Protein AF-A0A958MRR5-F1 (afdb_monomer)

Mean predicted aligned error: 17.8 Å

Sequence (157 aa):
MDNQKRVLEEEIRSILRQYQAEVGHRRKPWPNALKTRILELSRLGVRQRRLVEITGISYQTILNWRKDAGLFVEKKAQPEKFHRLPVRVEKPRAKKGGPLTVIPPTVRGMTVRGKTVGDTSVGNLIVMTTPEGFRLEFSSLDQAVEFMQKMRGINAL

Structure (mmCIF, N/CA/C/O backbone):
data_AF-A0A958MRR5-F1
#
_entry.id   AF-A0A958MRR5-F1
#
loop_
_atom_site.group_PDB
_atom_site.id
_atom_site.type_symbol
_atom_site.label_atom_id
_atom_site.label_alt_id
_atom_site.label_comp_id
_atom_site.label_asym_id
_atom_site.label_entity_id
_atom_site.label_seq_id
_atom_site.pdbx_PDB_ins_code
_atom_site.Cartn_x
_atom_site.Cartn_y
_atom_site.Cartn_z
_atom_site.occupancy
_atom_site.B_iso_or_equiv
_atom_site.auth_seq_id
_atom_site.auth_comp_id
_atom_site.auth_asym_id
_atom_site.auth_atom_id
_atom_site.pdbx_PDB_model_num
ATOM 1 N N . MET A 1 1 ? -13.889 6.146 -17.635 1.00 73.69 1 MET A N 1
ATOM 2 C CA . MET A 1 1 ? -13.054 5.734 -16.479 1.00 73.69 1 MET A CA 1
ATOM 3 C C . MET A 1 1 ? -12.194 4.504 -16.767 1.00 73.69 1 MET A C 1
ATOM 5 O O . MET A 1 1 ? -11.091 4.426 -16.240 1.00 73.69 1 MET A O 1
ATOM 9 N N . ASP A 1 2 ? -12.626 3.565 -17.615 1.00 93.00 2 ASP A N 1
ATOM 10 C CA . ASP A 1 2 ? -11.841 2.342 -17.869 1.00 93.00 2 ASP A CA 1
ATOM 11 C C . ASP A 1 2 ? -10.515 2.582 -18.598 1.00 93.00 2 ASP 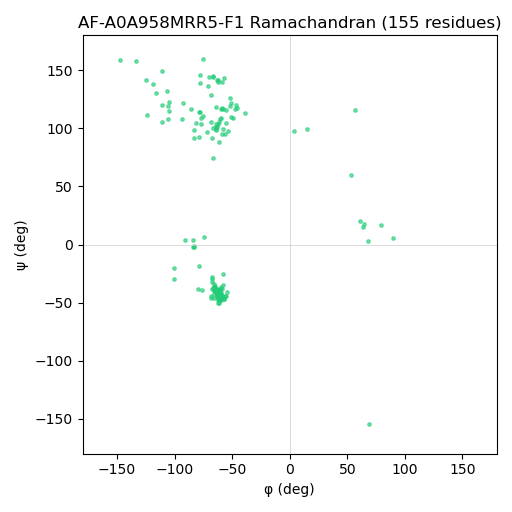A C 1
ATOM 13 O O . ASP A 1 2 ? -9.543 1.877 -18.336 1.00 93.00 2 ASP A O 1
ATOM 17 N N . ASN A 1 3 ? -10.435 3.623 -19.432 1.00 96.69 3 ASN A N 1
ATOM 18 C CA . ASN A 1 3 ? -9.187 3.977 -20.108 1.00 96.69 3 ASN A CA 1
ATOM 19 C C . ASN A 1 3 ? -8.086 4.390 -19.110 1.00 96.69 3 ASN A C 1
ATOM 21 O O . ASN A 1 3 ? -6.962 3.914 -19.191 1.00 96.69 3 ASN A O 1
ATOM 25 N N . GLN A 1 4 ? -8.431 5.185 -18.090 1.00 96.88 4 GLN A N 1
ATOM 26 C CA . GLN A 1 4 ? -7.483 5.591 -17.042 1.00 96.88 4 GLN A CA 1
ATOM 27 C C . GLN A 1 4 ? -6.957 4.394 -16.241 1.00 96.88 4 GLN A C 1
ATOM 29 O O . GLN A 1 4 ? -5.777 4.348 -15.908 1.00 96.88 4 GLN A O 1
ATOM 34 N N . LYS A 1 5 ? -7.812 3.399 -15.960 1.00 97.44 5 LYS A N 1
ATOM 35 C CA . LYS A 1 5 ? -7.383 2.161 -15.292 1.00 97.44 5 LYS A CA 1
ATOM 36 C C . LYS A 1 5 ? -6.365 1.403 -16.141 1.00 97.44 5 LYS A C 1
ATOM 38 O O . LYS A 1 5 ? -5.355 0.974 -15.602 1.00 97.44 5 LYS A O 1
ATOM 43 N N . ARG A 1 6 ? -6.606 1.273 -17.452 1.00 97.50 6 ARG A N 1
ATOM 44 C CA . ARG A 1 6 ? -5.678 0.596 -18.375 1.00 97.50 6 ARG A CA 1
ATOM 45 C C . ARG A 1 6 ? -4.319 1.291 -18.438 1.00 97.50 6 ARG A C 1
ATOM 47 O O . ARG A 1 6 ? -3.311 0.619 -18.266 1.00 97.50 6 ARG A O 1
ATOM 54 N N . VAL A 1 7 ? -4.306 2.618 -18.583 1.00 98.12 7 VAL A N 1
ATOM 55 C CA . VAL A 1 7 ? -3.064 3.412 -18.596 1.00 98.12 7 VAL A CA 1
ATOM 56 C C . VAL A 1 7 ? -2.260 3.190 -17.311 1.00 98.12 7 VAL A C 1
ATOM 58 O O . VAL A 1 7 ? -1.077 2.875 -17.364 1.00 98.12 7 VAL A O 1
ATOM 61 N N . LEU A 1 8 ? -2.909 3.248 -16.145 1.00 97.94 8 LEU A N 1
ATOM 62 C CA . LEU A 1 8 ? -2.242 2.995 -14.863 1.00 97.94 8 LEU A CA 1
ATOM 63 C C . LEU A 1 8 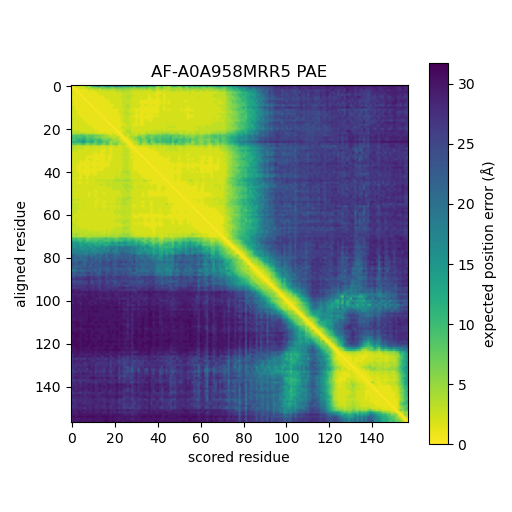? -1.736 1.551 -14.717 1.00 97.94 8 LEU A C 1
ATOM 65 O O . LEU A 1 8 ? -0.667 1.332 -14.149 1.00 97.94 8 LEU A O 1
ATOM 69 N N . GLU A 1 9 ? -2.481 0.557 -15.212 1.00 97.81 9 GLU A N 1
ATOM 70 C CA . GLU A 1 9 ? -2.024 -0.840 -15.235 1.00 97.81 9 GLU A CA 1
ATOM 71 C C . GLU A 1 9 ? -0.756 -1.000 -16.098 1.00 97.81 9 GLU A C 1
ATOM 73 O O . GLU A 1 9 ? 0.165 -1.723 -15.713 1.00 97.81 9 GLU A O 1
ATOM 78 N N . GLU A 1 10 ? -0.681 -0.313 -17.238 1.00 98.12 10 GLU A N 1
ATOM 79 C CA . GLU A 1 10 ? 0.492 -0.310 -18.119 1.00 98.12 10 GLU A CA 1
ATOM 80 C C . GLU A 1 10 ? 1.692 0.401 -17.486 1.00 98.12 10 GLU A C 1
ATOM 82 O O . GLU A 1 10 ? 2.795 -0.153 -17.484 1.00 98.12 10 GLU A O 1
ATOM 87 N N . GLU A 1 11 ? 1.482 1.566 -16.867 1.00 98.25 11 GLU A N 1
ATOM 88 C CA . GLU A 1 11 ? 2.525 2.283 -16.126 1.00 98.25 11 GLU A CA 1
ATOM 89 C C . GLU A 1 11 ? 3.110 1.425 -14.999 1.00 98.25 11 GLU A C 1
ATOM 91 O O . GLU A 1 11 ? 4.328 1.323 -14.854 1.00 98.25 11 GLU A O 1
ATOM 96 N N . ILE A 1 12 ? 2.256 0.746 -14.228 1.00 98.06 12 ILE A N 1
ATOM 97 C CA . ILE A 1 12 ? 2.687 -0.158 -13.157 1.00 98.06 12 ILE A CA 1
ATOM 98 C C . ILE A 1 12 ? 3.551 -1.295 -13.707 1.00 98.06 12 ILE A C 1
ATOM 100 O O . ILE A 1 12 ? 4.598 -1.597 -13.131 1.00 98.06 12 ILE A O 1
ATOM 104 N N . ARG A 1 13 ? 3.150 -1.912 -14.827 1.00 97.75 13 ARG A N 1
ATOM 105 C CA . ARG A 1 13 ? 3.955 -2.958 -15.478 1.00 97.75 13 ARG A CA 1
ATOM 106 C C . ARG A 1 13 ? 5.298 -2.412 -15.956 1.00 97.75 13 ARG A C 1
ATOM 108 O O . ARG A 1 13 ? 6.301 -3.105 -15.812 1.00 97.75 13 ARG A O 1
ATOM 115 N N . SER A 1 14 ? 5.324 -1.195 -16.496 1.00 98.19 14 SER A N 1
ATOM 116 C CA . SER A 1 14 ? 6.559 -0.530 -16.922 1.00 98.19 14 SER A CA 1
ATOM 117 C C . SER A 1 14 ? 7.516 -0.322 -15.741 1.00 98.19 14 SER A C 1
ATOM 119 O O . SER A 1 14 ? 8.655 -0.789 -15.782 1.00 98.19 14 SER A O 1
ATOM 121 N N . ILE A 1 15 ? 7.022 0.251 -14.636 1.00 97.75 15 ILE A N 1
ATOM 122 C CA . ILE A 1 15 ? 7.806 0.478 -13.411 1.00 97.75 15 ILE A CA 1
ATOM 123 C C . ILE A 1 15 ? 8.317 -0.845 -12.829 1.00 97.75 15 ILE A C 1
ATOM 125 O O . ILE A 1 15 ? 9.465 -0.921 -12.399 1.00 97.75 15 ILE A O 1
ATOM 129 N N . LEU A 1 16 ? 7.497 -1.902 -12.820 1.00 96.62 16 LEU A N 1
ATOM 130 C CA . LEU A 1 16 ? 7.907 -3.220 -12.325 1.00 96.62 16 LEU A CA 1
ATOM 131 C C . LEU A 1 16 ? 9.034 -3.828 -13.162 1.00 96.62 16 LEU A C 1
ATOM 133 O O . LEU A 1 16 ? 9.993 -4.343 -12.589 1.00 96.62 16 LEU A O 1
ATOM 137 N N . ARG A 1 17 ? 8.945 -3.741 -14.496 1.00 96.62 17 ARG A N 1
ATOM 138 C CA . ARG A 1 17 ? 10.007 -4.215 -15.398 1.00 96.62 17 ARG A CA 1
ATOM 139 C C . ARG A 1 17 ? 11.303 -3.445 -15.175 1.00 96.62 17 ARG A C 1
ATOM 141 O O . ARG A 1 17 ? 12.349 -4.068 -15.025 1.00 96.62 17 ARG A O 1
ATOM 148 N N . GLN A 1 18 ? 11.224 -2.115 -15.110 1.00 97.19 18 GLN A N 1
ATOM 149 C CA . GLN A 1 18 ? 12.384 -1.266 -14.842 1.00 97.19 18 GLN A CA 1
ATOM 150 C C . GLN A 1 18 ? 13.013 -1.607 -13.486 1.00 97.19 18 GLN A C 1
ATOM 152 O O . GLN A 1 18 ? 14.212 -1.850 -13.398 1.00 97.19 18 GLN A O 1
ATOM 157 N N . TYR A 1 19 ? 12.197 -1.716 -12.437 1.00 96.12 19 TYR A N 1
ATOM 158 C CA . TYR A 1 19 ? 12.670 -2.067 -11.103 1.00 96.12 19 TYR A CA 1
ATOM 159 C C . TYR A 1 19 ? 13.338 -3.446 -11.072 1.00 96.12 19 TYR A C 1
ATOM 161 O O . TYR A 1 19 ? 14.410 -3.590 -10.492 1.00 96.12 19 TYR A O 1
ATOM 169 N N . GLN A 1 20 ? 12.752 -4.460 -11.718 1.00 94.50 20 GLN A N 1
ATOM 170 C CA . GLN A 1 20 ? 13.375 -5.783 -11.824 1.00 94.50 20 GLN A CA 1
ATOM 171 C C . GLN A 1 20 ? 14.712 -5.738 -12.568 1.00 94.50 20 GLN A C 1
ATOM 173 O O . GLN A 1 20 ? 15.647 -6.415 -12.141 1.00 94.50 20 GLN A O 1
ATOM 178 N N . ALA A 1 21 ? 14.815 -4.937 -13.632 1.00 96.38 21 ALA A N 1
ATOM 179 C CA . ALA A 1 21 ? 16.053 -4.767 -14.386 1.00 96.38 21 ALA A CA 1
ATOM 180 C C . ALA A 1 21 ? 17.158 -4.092 -13.552 1.00 96.38 21 ALA A C 1
ATOM 182 O O . ALA A 1 21 ? 18.301 -4.539 -13.580 1.00 96.38 21 ALA A O 1
ATOM 183 N N . GLU A 1 22 ? 16.825 -3.057 -12.776 1.00 95.69 22 GLU A N 1
ATOM 184 C CA . GLU A 1 22 ? 17.797 -2.291 -11.981 1.00 95.69 22 GLU A CA 1
ATOM 185 C C . GLU A 1 22 ? 18.189 -2.981 -10.664 1.00 95.69 22 GLU A C 1
ATOM 187 O O . GLU A 1 22 ? 19.336 -2.915 -10.218 1.00 95.69 22 GLU A O 1
ATOM 192 N N . VAL A 1 23 ? 17.231 -3.622 -9.991 1.00 94.44 23 VAL A N 1
ATOM 193 C CA . VAL A 1 23 ? 17.406 -4.128 -8.621 1.00 94.44 23 VAL A CA 1
ATOM 194 C C . VAL A 1 23 ? 17.692 -5.628 -8.567 1.00 94.44 23 VAL A C 1
ATOM 196 O O . VAL A 1 23 ? 18.370 -6.088 -7.637 1.00 94.44 23 VAL A O 1
ATOM 199 N N . GLY A 1 24 ? 17.193 -6.394 -9.536 1.00 91.06 24 GLY A N 1
ATOM 200 C CA . GLY A 1 24 ? 17.240 -7.853 -9.530 1.00 91.06 24 GLY A CA 1
ATOM 201 C C . GLY A 1 24 ? 16.343 -8.490 -8.457 1.00 91.06 24 GLY A C 1
ATOM 202 O O . GLY A 1 24 ? 15.348 -7.921 -8.019 1.00 91.06 24 GLY A O 1
ATOM 203 N N . HIS A 1 25 ? 16.700 -9.703 -8.021 1.00 82.62 25 HIS A N 1
ATOM 204 C CA . HIS A 1 25 ? 15.851 -10.570 -7.180 1.00 82.62 25 HIS A CA 1
ATOM 205 C C . HIS A 1 25 ? 16.035 -10.399 -5.659 1.00 82.62 25 HIS A C 1
ATOM 207 O O . HIS A 1 25 ? 15.460 -11.151 -4.870 1.00 82.62 25 HIS A O 1
ATOM 213 N N . ARG A 1 26 ? 16.862 -9.451 -5.203 1.00 85.75 26 ARG A N 1
ATOM 214 C CA . ARG A 1 26 ? 17.105 -9.271 -3.762 1.00 85.75 26 ARG A CA 1
ATOM 215 C C . ARG A 1 26 ? 15.942 -8.526 -3.110 1.00 85.75 26 ARG A C 1
ATOM 217 O O . ARG A 1 26 ? 15.368 -7.619 -3.702 1.00 85.75 26 ARG A O 1
ATOM 224 N N . ARG A 1 27 ? 15.629 -8.872 -1.855 1.00 79.44 27 ARG A N 1
ATOM 225 C CA . ARG A 1 27 ? 14.633 -8.146 -1.054 1.00 79.44 27 ARG A CA 1
ATOM 226 C C . ARG A 1 27 ? 15.065 -6.690 -0.894 1.00 79.44 27 ARG A C 1
ATOM 228 O O . ARG A 1 27 ? 16.017 -6.404 -0.173 1.00 79.44 27 ARG A O 1
ATOM 235 N N . LYS A 1 28 ? 14.355 -5.787 -1.561 1.00 88.44 28 LYS A N 1
ATOM 236 C CA . LYS A 1 28 ? 14.546 -4.341 -1.475 1.00 88.44 28 LYS A CA 1
ATOM 237 C C . LYS A 1 28 ? 13.192 -3.646 -1.309 1.00 88.44 28 LYS A C 1
ATOM 239 O O . LYS A 1 28 ? 12.155 -4.240 -1.614 1.00 88.44 28 LYS A O 1
ATOM 244 N N . PRO A 1 29 ? 13.180 -2.414 -0.777 1.00 93.56 29 PRO A N 1
ATOM 245 C CA . PRO A 1 29 ? 11.958 -1.629 -0.686 1.00 93.56 29 PRO A CA 1
ATOM 246 C C . PRO A 1 29 ? 11.395 -1.336 -2.081 1.00 93.56 29 PRO A C 1
ATOM 248 O O . PRO A 1 29 ? 12.145 -1.062 -3.021 1.00 93.56 29 PRO A O 1
ATOM 251 N N . TRP A 1 30 ? 10.069 -1.383 -2.203 1.00 95.19 30 TRP A N 1
ATOM 252 C CA . TRP A 1 30 ? 9.361 -1.023 -3.432 1.00 95.19 30 TRP A CA 1
ATOM 253 C C . TRP A 1 30 ? 9.500 0.478 -3.731 1.00 95.19 30 TRP A C 1
ATOM 255 O O . TRP A 1 30 ? 9.496 1.280 -2.793 1.00 95.19 30 TRP A O 1
ATOM 265 N N . PRO A 1 31 ? 9.584 0.885 -5.011 1.00 96.56 31 PRO A N 1
ATOM 266 C CA . PRO A 1 31 ? 9.733 2.288 -5.368 1.00 96.56 31 PRO A CA 1
ATOM 267 C C . PRO A 1 31 ? 8.446 3.070 -5.070 1.00 96.56 31 PRO A C 1
ATOM 269 O O . PRO A 1 31 ? 7.334 2.574 -5.270 1.00 96.56 31 PRO A O 1
ATOM 272 N N . ASN A 1 32 ? 8.588 4.326 -4.639 1.00 97.62 32 ASN A N 1
ATOM 273 C CA . ASN A 1 32 ? 7.444 5.180 -4.295 1.00 97.62 32 ASN A CA 1
ATOM 274 C C . ASN A 1 32 ? 6.488 5.388 -5.477 1.00 97.62 32 ASN A C 1
ATOM 276 O O . ASN A 1 32 ? 5.276 5.381 -5.278 1.00 97.62 32 ASN A O 1
ATOM 280 N N . ALA A 1 33 ? 7.012 5.494 -6.704 1.00 97.69 33 ALA A N 1
ATOM 281 C CA . ALA A 1 33 ? 6.199 5.626 -7.914 1.00 97.69 33 ALA A CA 1
ATOM 282 C C . ALA A 1 33 ? 5.183 4.477 -8.054 1.00 97.69 33 ALA A C 1
ATOM 284 O O . ALA A 1 33 ? 3.999 4.714 -8.285 1.00 97.69 33 ALA A O 1
ATOM 285 N N . LEU A 1 34 ? 5.620 3.237 -7.810 1.00 97.75 34 LEU A N 1
ATOM 286 C CA . LEU A 1 34 ? 4.759 2.055 -7.847 1.00 97.75 34 LEU A CA 1
ATOM 287 C C . LEU A 1 34 ? 3.667 2.114 -6.772 1.00 97.75 34 LEU A C 1
ATOM 289 O O . LEU A 1 34 ? 2.496 1.874 -7.071 1.00 97.75 34 LEU A O 1
ATOM 293 N N . LYS A 1 35 ? 4.032 2.483 -5.533 1.00 97.75 35 LYS A N 1
ATOM 294 C CA . LYS A 1 35 ? 3.074 2.660 -4.427 1.00 97.75 35 LYS A CA 1
ATOM 295 C C . LYS A 1 35 ? 2.003 3.690 -4.801 1.00 97.75 35 LYS A C 1
ATOM 297 O O . LYS A 1 35 ? 0.817 3.407 -4.643 1.00 97.75 35 LYS A O 1
ATOM 302 N N . THR A 1 36 ? 2.398 4.842 -5.343 1.00 98.12 36 THR A N 1
ATOM 303 C CA . THR A 1 36 ? 1.474 5.912 -5.750 1.00 98.12 36 THR A CA 1
ATOM 304 C C . THR A 1 36 ? 0.486 5.440 -6.816 1.00 98.12 36 THR A C 1
ATOM 306 O O . THR A 1 36 ? -0.720 5.596 -6.625 1.00 98.12 36 THR A O 1
ATOM 309 N N . ARG A 1 37 ? 0.951 4.771 -7.882 1.00 98.19 37 ARG A N 1
ATOM 310 C CA . ARG A 1 37 ? 0.065 4.269 -8.952 1.00 98.19 37 ARG A CA 1
ATOM 311 C C . ARG A 1 37 ? -0.917 3.200 -8.480 1.00 98.19 37 ARG A C 1
ATOM 313 O O . ARG A 1 37 ? -2.085 3.203 -8.867 1.00 98.19 37 ARG A O 1
ATOM 320 N N . ILE A 1 38 ? -0.484 2.310 -7.589 1.00 98.06 38 ILE A N 1
ATOM 321 C CA . ILE A 1 38 ? -1.367 1.299 -6.989 1.00 98.06 38 ILE A CA 1
ATOM 322 C C . ILE A 1 38 ? -2.458 1.959 -6.133 1.00 98.06 38 ILE A C 1
ATOM 324 O O . ILE A 1 38 ? -3.618 1.539 -6.169 1.00 98.06 38 ILE A O 1
ATOM 328 N N . LEU A 1 39 ? -2.114 3.007 -5.378 1.00 97.94 39 LEU A N 1
ATOM 329 C CA . LEU A 1 39 ? -3.087 3.767 -4.592 1.00 97.94 39 LEU A CA 1
ATOM 330 C C . LEU A 1 39 ? -4.078 4.523 -5.490 1.00 97.94 39 LEU A C 1
ATOM 332 O O . LEU A 1 39 ? -5.268 4.548 -5.174 1.00 97.94 39 LEU A O 1
ATOM 336 N N . GLU A 1 40 ? -3.636 5.062 -6.628 1.00 97.69 40 GLU A N 1
ATOM 337 C CA . GLU A 1 40 ? -4.513 5.661 -7.645 1.00 97.69 40 GLU A CA 1
ATOM 338 C C . GLU A 1 40 ? -5.499 4.638 -8.228 1.00 97.69 40 GLU A C 1
ATOM 340 O O . GLU A 1 40 ? -6.706 4.886 -8.219 1.00 97.69 40 GLU A O 1
ATOM 345 N N . LEU A 1 41 ? -5.042 3.441 -8.621 1.00 97.00 41 LEU A N 1
ATOM 346 C CA . LEU A 1 41 ? -5.948 2.364 -9.051 1.00 97.00 41 LEU A CA 1
ATOM 347 C C . LEU A 1 41 ? -6.944 1.968 -7.954 1.00 97.00 41 LEU A C 1
ATOM 349 O O . LEU A 1 41 ? -8.118 1.710 -8.238 1.00 97.00 41 LEU A O 1
ATOM 353 N N . SER A 1 42 ? -6.505 1.941 -6.693 1.00 96.31 42 SER A N 1
ATOM 354 C CA . SER A 1 42 ? -7.405 1.669 -5.573 1.00 96.31 42 SER A CA 1
ATOM 355 C C . SER A 1 42 ? -8.463 2.762 -5.401 1.00 96.31 42 SER A C 1
ATOM 357 O O . SER A 1 42 ? -9.588 2.426 -5.030 1.00 96.31 42 SER A O 1
ATOM 359 N N . ARG A 1 43 ? -8.135 4.038 -5.647 1.00 96.00 43 ARG A N 1
ATOM 360 C CA . ARG A 1 43 ? -9.100 5.154 -5.626 1.00 96.00 43 ARG A CA 1
ATOM 361 C C . ARG A 1 43 ? -10.110 5.050 -6.770 1.00 96.00 43 ARG A C 1
ATOM 363 O O . ARG A 1 43 ? -11.277 5.361 -6.572 1.00 96.00 43 ARG A O 1
ATOM 370 N N . LEU A 1 44 ? -9.699 4.512 -7.920 1.00 96.19 44 LEU A N 1
ATOM 371 C CA . LEU A 1 44 ? -10.582 4.198 -9.055 1.00 96.19 44 LEU A CA 1
ATOM 372 C C . LEU A 1 44 ? -11.457 2.943 -8.839 1.00 96.19 44 LEU A C 1
ATOM 374 O O . LEU A 1 44 ? -12.135 2.482 -9.764 1.00 96.19 44 LEU A O 1
ATOM 378 N N . GLY A 1 45 ? -11.438 2.360 -7.638 1.00 95.44 45 GLY A N 1
ATOM 379 C CA . GLY A 1 45 ? -12.288 1.232 -7.260 1.00 95.44 45 GLY A CA 1
ATOM 380 C C . GLY A 1 45 ? -11.804 -0.131 -7.760 1.00 95.44 45 GLY A C 1
ATOM 381 O O . GLY A 1 45 ? -12.586 -1.083 -7.785 1.00 95.44 45 GLY A O 1
ATOM 382 N N . VAL A 1 46 ? -10.538 -0.267 -8.170 1.00 96.62 46 VAL A N 1
ATOM 383 C CA . VAL A 1 46 ? -9.984 -1.582 -8.525 1.00 96.62 46 VAL A CA 1
ATOM 384 C C . VAL A 1 46 ? -9.857 -2.449 -7.268 1.00 96.62 46 VAL A C 1
ATOM 386 O O . VAL A 1 46 ? -9.303 -2.033 -6.248 1.00 96.62 46 VAL A O 1
ATOM 389 N N . ARG A 1 47 ? -10.392 -3.676 -7.335 1.00 96.31 47 ARG A N 1
ATOM 390 C CA . ARG A 1 47 ? -10.336 -4.646 -6.230 1.00 96.31 47 ARG A CA 1
ATOM 391 C C . ARG A 1 47 ? -8.897 -5.094 -5.975 1.00 96.31 47 ARG A C 1
ATOM 393 O O . ARG A 1 47 ? -8.124 -5.317 -6.900 1.00 96.31 47 ARG A O 1
ATOM 400 N N . GLN A 1 48 ? -8.566 -5.325 -4.710 1.00 96.25 48 GLN A N 1
ATOM 401 C CA . GLN A 1 48 ? -7.202 -5.632 -4.271 1.00 96.25 48 GLN A CA 1
ATOM 402 C C . GLN A 1 48 ? -6.701 -6.973 -4.813 1.00 96.25 48 GLN A C 1
ATOM 404 O O . GLN A 1 48 ? -5.533 -7.076 -5.155 1.00 96.25 48 GLN A O 1
ATOM 409 N N . ARG A 1 49 ? -7.580 -7.976 -4.963 1.00 96.94 49 ARG A N 1
ATOM 410 C CA . ARG A 1 49 ? -7.219 -9.260 -5.595 1.00 96.94 49 ARG A CA 1
ATOM 411 C C . ARG A 1 49 ? -6.661 -9.066 -7.008 1.00 96.94 49 ARG A C 1
ATOM 413 O O . ARG A 1 49 ? -5.601 -9.588 -7.315 1.00 96.94 49 ARG A O 1
ATOM 420 N N . ARG A 1 50 ? -7.298 -8.205 -7.805 1.00 97.31 50 ARG A N 1
ATOM 421 C CA . ARG A 1 50 ? -6.824 -7.859 -9.149 1.00 97.31 50 ARG A CA 1
ATOM 422 C C . ARG A 1 50 ? -5.489 -7.107 -9.120 1.00 97.31 50 ARG A C 1
ATOM 424 O O . ARG A 1 50 ? -4.643 -7.337 -9.971 1.00 97.31 50 ARG A O 1
ATOM 431 N N . LEU A 1 51 ? -5.264 -6.241 -8.128 1.00 97.62 51 LEU A N 1
ATOM 432 C CA . LEU A 1 51 ? -3.959 -5.586 -7.954 1.00 97.62 51 LEU A CA 1
ATOM 433 C C . LEU A 1 51 ? -2.853 -6.603 -7.643 1.00 97.62 51 LEU A C 1
ATOM 435 O O . LEU A 1 51 ? -1.758 -6.479 -8.181 1.00 97.62 51 LEU A O 1
ATOM 439 N N . VAL A 1 52 ? -3.136 -7.625 -6.831 1.00 98.00 52 VAL A N 1
ATOM 440 C CA . VAL A 1 52 ? -2.191 -8.724 -6.566 1.00 98.00 52 VAL A CA 1
ATOM 441 C C . VAL A 1 52 ? -1.884 -9.493 -7.851 1.00 98.00 52 VAL A C 1
ATOM 443 O O . VAL A 1 52 ? -0.716 -9.715 -8.146 1.00 98.00 52 VAL A O 1
ATOM 446 N N . GLU A 1 53 ? -2.901 -9.835 -8.644 1.00 97.56 53 GLU A N 1
ATOM 447 C CA . GLU A 1 53 ? -2.728 -10.541 -9.925 1.00 97.56 53 GLU A CA 1
ATOM 448 C C . GLU A 1 53 ? -1.866 -9.748 -10.917 1.00 97.56 53 GLU A C 1
ATOM 450 O O . GLU A 1 53 ? -1.005 -10.313 -11.583 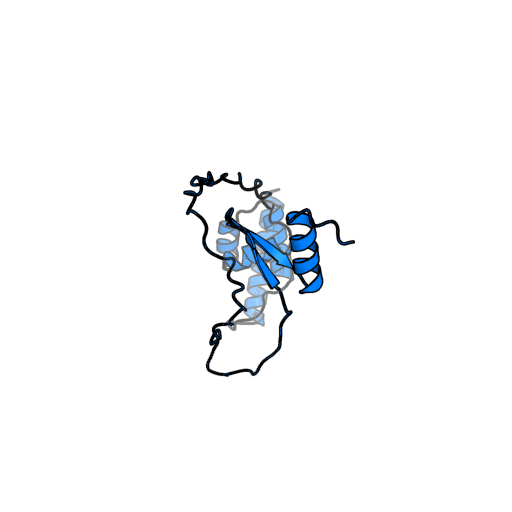1.00 97.56 53 GLU A O 1
ATOM 455 N N . ILE A 1 54 ? -2.065 -8.429 -11.000 1.00 95.88 54 ILE A N 1
ATOM 456 C CA . ILE A 1 54 ? -1.342 -7.568 -11.947 1.00 95.88 54 ILE A CA 1
ATOM 457 C C . ILE A 1 54 ? 0.096 -7.302 -11.495 1.00 95.88 54 ILE A C 1
ATOM 459 O O . ILE A 1 54 ? 0.994 -7.224 -12.330 1.00 95.88 54 ILE A O 1
ATOM 463 N N . THR A 1 55 ? 0.313 -7.106 -10.192 1.00 96.69 55 THR A N 1
ATOM 464 C CA . THR A 1 55 ? 1.600 -6.621 -9.666 1.00 96.69 55 THR A CA 1
ATOM 465 C C . THR A 1 55 ? 2.487 -7.712 -9.085 1.00 96.69 55 THR A C 1
ATOM 467 O O . THR A 1 55 ? 3.682 -7.490 -8.918 1.00 96.69 55 THR A O 1
ATOM 470 N N . GLY A 1 56 ? 1.918 -8.861 -8.714 1.00 95.56 56 GLY A N 1
ATOM 471 C CA . GLY A 1 56 ? 2.606 -9.900 -7.944 1.00 95.56 56 GLY A CA 1
ATOM 472 C C . GLY A 1 56 ? 2.936 -9.495 -6.501 1.00 95.56 56 GLY A C 1
ATOM 473 O O . GLY A 1 56 ? 3.562 -10.261 -5.769 1.00 95.56 56 GLY A O 1
ATOM 474 N N . ILE A 1 57 ? 2.531 -8.300 -6.060 1.00 95.69 57 ILE A N 1
ATOM 475 C CA . ILE A 1 57 ? 2.776 -7.815 -4.701 1.00 95.69 57 ILE A CA 1
ATOM 476 C C . ILE A 1 57 ? 1.781 -8.479 -3.755 1.00 95.69 57 ILE A C 1
ATOM 478 O O . ILE A 1 57 ? 0.596 -8.604 -4.063 1.00 95.69 57 ILE A O 1
ATOM 482 N N . SER A 1 58 ? 2.253 -8.879 -2.571 1.00 96.75 58 SER A N 1
ATOM 483 C CA . SER A 1 58 ? 1.398 -9.540 -1.589 1.00 96.75 58 SER A CA 1
ATOM 484 C C . SER A 1 58 ? 0.186 -8.679 -1.212 1.00 96.75 58 SER A C 1
ATOM 486 O O . SER A 1 58 ? 0.275 -7.456 -1.056 1.00 96.75 58 SER A O 1
ATOM 488 N N . TYR A 1 59 ? -0.948 -9.344 -0.995 1.00 97.50 59 TYR A N 1
ATOM 489 C CA . TYR A 1 59 ? -2.190 -8.695 -0.580 1.00 97.50 59 TYR A CA 1
ATOM 490 C C . TYR A 1 59 ? -2.007 -7.842 0.687 1.00 97.50 59 TYR A C 1
ATOM 492 O O . TYR A 1 59 ? -2.498 -6.715 0.760 1.00 97.50 59 TYR A O 1
ATOM 500 N N . GLN A 1 60 ? -1.242 -8.351 1.659 1.00 97.12 60 GLN A N 1
ATOM 501 C CA . GLN A 1 60 ? -0.981 -7.666 2.924 1.00 97.12 60 GLN A CA 1
ATOM 502 C C . GLN A 1 60 ? -0.202 -6.361 2.724 1.00 97.12 60 GLN A C 1
ATOM 504 O O . GLN A 1 60 ? -0.514 -5.352 3.353 1.00 97.12 60 GLN A O 1
ATOM 509 N N . THR A 1 61 ? 0.779 -6.352 1.818 1.00 96.88 61 THR A N 1
ATOM 510 C CA . THR A 1 61 ? 1.545 -5.143 1.485 1.00 96.88 61 THR A CA 1
ATOM 511 C C . THR A 1 61 ? 0.636 -4.060 0.906 1.00 96.88 61 THR A C 1
ATOM 513 O O . THR A 1 61 ? 0.693 -2.914 1.349 1.00 96.88 61 THR A O 1
ATOM 516 N N . ILE A 1 62 ? -0.251 -4.426 -0.027 1.00 97.56 62 ILE A N 1
ATOM 517 C CA . ILE A 1 62 ? -1.215 -3.488 -0.619 1.00 97.56 62 ILE A CA 1
ATOM 518 C C . ILE A 1 62 ? -2.184 -2.955 0.447 1.00 97.56 62 ILE A C 1
ATOM 520 O O . ILE A 1 62 ? -2.486 -1.760 0.460 1.00 97.56 62 ILE A O 1
ATOM 524 N N . LEU A 1 63 ? -2.659 -3.805 1.366 1.00 95.88 63 LEU A N 1
ATOM 525 C CA . LEU A 1 63 ? -3.508 -3.362 2.476 1.00 95.88 63 LEU A CA 1
ATOM 526 C C . LEU A 1 63 ? -2.802 -2.354 3.384 1.00 95.88 63 LEU A C 1
ATOM 528 O O . LEU A 1 63 ? -3.396 -1.325 3.704 1.00 95.88 63 LEU A O 1
ATOM 532 N N . ASN A 1 64 ? -1.550 -2.621 3.758 1.00 96.12 64 ASN A N 1
ATOM 533 C CA . ASN A 1 64 ? -0.767 -1.713 4.592 1.00 96.12 64 ASN A CA 1
ATOM 534 C C . ASN A 1 64 ? -0.612 -0.348 3.910 1.00 96.12 64 ASN A C 1
ATOM 536 O O . ASN A 1 64 ? -0.915 0.672 4.515 1.00 96.12 64 ASN A O 1
ATOM 540 N N . TRP A 1 65 ? -0.279 -0.316 2.617 1.00 97.00 65 TRP A N 1
ATOM 541 C CA . TRP A 1 65 ? -0.183 0.945 1.876 1.00 97.00 65 TRP A CA 1
ATOM 542 C C . TRP A 1 65 ? -1.494 1.726 1.825 1.00 97.00 65 TRP A C 1
ATOM 544 O O . TRP A 1 65 ? -1.475 2.952 1.915 1.00 97.00 65 TRP A O 1
ATOM 554 N N . ARG A 1 66 ? -2.637 1.043 1.692 1.00 95.94 66 ARG A N 1
ATOM 555 C CA . ARG A 1 66 ? -3.953 1.698 1.732 1.00 95.94 66 ARG A CA 1
ATOM 556 C C . ARG A 1 66 ? -4.275 2.253 3.114 1.00 95.94 66 ARG A C 1
ATOM 558 O O . ARG A 1 66 ? -4.878 3.321 3.191 1.00 95.94 66 ARG A O 1
ATOM 565 N N . LYS A 1 67 ? -3.892 1.534 4.172 1.00 94.69 67 LYS A N 1
ATOM 566 C CA . LYS A 1 67 ? -4.030 1.991 5.557 1.00 94.69 67 LYS A CA 1
ATOM 567 C C . LYS A 1 67 ? -3.203 3.257 5.782 1.00 94.69 67 LYS A C 1
ATOM 569 O O . LYS A 1 67 ? -3.768 4.254 6.213 1.00 94.69 67 LYS A O 1
ATOM 574 N N . ASP A 1 68 ? -1.927 3.244 5.394 1.00 95.12 68 ASP A N 1
ATOM 575 C CA . ASP A 1 68 ? -1.033 4.407 5.500 1.00 95.12 68 ASP A CA 1
ATOM 576 C C . ASP A 1 68 ? -1.577 5.624 4.733 1.00 95.12 68 ASP A C 1
ATOM 578 O O . ASP A 1 68 ? -1.404 6.762 5.151 1.00 95.12 68 ASP A O 1
ATOM 582 N N . ALA A 1 69 ? -2.242 5.385 3.599 1.00 95.25 69 ALA A N 1
ATOM 583 C CA . ALA A 1 69 ? -2.812 6.427 2.750 1.00 95.25 69 ALA A CA 1
ATOM 584 C C . ALA A 1 69 ? -4.212 6.906 3.183 1.00 95.25 69 ALA A C 1
ATOM 586 O O . ALA A 1 69 ? -4.834 7.671 2.445 1.00 95.25 69 ALA A O 1
ATOM 587 N N . GLY A 1 70 ? -4.756 6.411 4.303 1.00 93.50 70 GLY A N 1
ATOM 588 C CA . GLY A 1 70 ? -6.105 6.762 4.764 1.00 93.50 70 GLY A CA 1
ATOM 589 C C . GLY A 1 70 ? -7.231 6.305 3.826 1.00 93.50 70 GLY A C 1
ATOM 590 O O . GLY A 1 70 ? -8.351 6.794 3.912 1.00 93.50 70 GLY A O 1
ATOM 591 N N . LEU A 1 71 ? -6.961 5.365 2.911 1.00 90.50 71 LEU A N 1
ATOM 592 C CA . LEU A 1 71 ? -7.965 4.801 1.994 1.00 90.50 71 LEU A CA 1
ATOM 593 C C . LEU A 1 71 ? -8.790 3.680 2.633 1.00 90.50 71 LEU A C 1
ATOM 595 O O . LEU A 1 71 ? -9.667 3.094 1.986 1.00 90.50 71 LEU A O 1
ATOM 599 N N . PHE A 1 72 ? -8.487 3.340 3.883 1.00 84.19 72 PHE A N 1
ATOM 600 C CA . PHE A 1 72 ? -9.399 2.570 4.700 1.00 84.19 72 PHE A CA 1
ATOM 601 C C . PHE A 1 72 ? -10.515 3.499 5.149 1.00 84.19 72 PHE A C 1
ATOM 603 O O . PHE A 1 72 ? -10.312 4.376 5.981 1.00 84.19 72 PHE A O 1
ATOM 610 N N . VAL A 1 73 ? -11.712 3.270 4.608 1.00 75.94 73 VAL A N 1
ATOM 611 C CA . VAL A 1 73 ? -12.917 3.695 5.306 1.00 75.94 73 VAL A CA 1
ATOM 612 C C . VAL A 1 73 ? -12.900 2.886 6.588 1.00 75.94 73 VAL A C 1
ATOM 614 O O . VAL A 1 73 ? -13.171 1.681 6.565 1.00 75.94 73 VAL A O 1
ATOM 617 N N . GLU A 1 74 ? -12.491 3.517 7.686 1.00 71.44 74 GLU A N 1
ATOM 618 C CA . GLU A 1 74 ? -12.800 2.990 8.998 1.00 71.44 74 GLU A CA 1
ATOM 619 C C . GLU A 1 74 ? -14.302 2.750 8.961 1.00 71.44 74 GLU A C 1
ATOM 621 O O . GLU A 1 74 ? -15.105 3.682 8.857 1.00 71.44 74 GLU A O 1
ATOM 626 N N . LYS A 1 75 ? -14.702 1.474 8.948 1.00 67.88 75 LYS A N 1
ATOM 627 C CA . LYS A 1 75 ? -16.047 1.145 9.381 1.00 67.88 75 LYS A CA 1
ATOM 628 C C . LYS A 1 75 ? -16.050 1.689 10.790 1.00 67.88 75 LYS A C 1
ATOM 630 O O . LYS A 1 75 ? -15.425 1.055 11.638 1.00 67.88 75 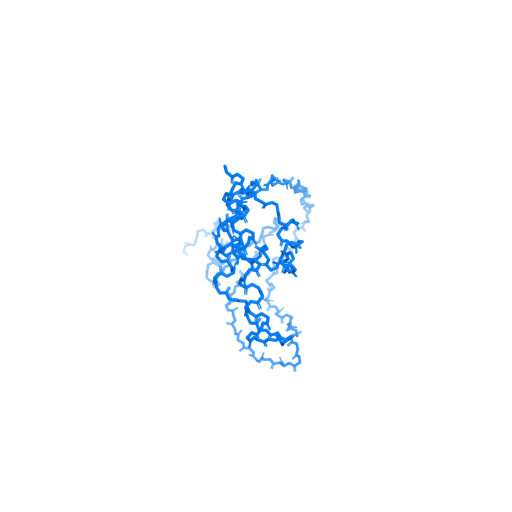LYS A O 1
ATOM 635 N N . LYS A 1 76 ? -16.616 2.896 10.981 1.00 63.50 76 LYS A N 1
ATOM 636 C CA . LYS A 1 76 ? -16.814 3.507 12.295 1.00 63.50 76 LYS A CA 1
ATOM 637 C C . LYS A 1 76 ? -17.207 2.344 13.162 1.00 63.50 76 LYS A C 1
ATOM 639 O O . LYS A 1 76 ? -18.204 1.698 12.817 1.00 63.50 76 LYS A O 1
ATOM 644 N N . ALA A 1 77 ? -16.343 1.991 14.117 1.00 62.69 77 ALA A N 1
ATOM 645 C CA . ALA A 1 77 ? -16.614 0.890 15.012 1.00 62.69 77 ALA A CA 1
ATOM 646 C C . ALA A 1 77 ? -18.019 1.192 15.497 1.00 62.69 77 ALA A C 1
ATOM 648 O O . ALA A 1 77 ? -18.242 2.241 16.107 1.00 62.69 77 ALA A O 1
ATOM 649 N N . GLN A 1 78 ? -18.991 0.395 15.040 1.00 63.16 78 GLN A N 1
ATOM 650 C CA . GLN A 1 78 ? -20.331 0.509 15.577 1.00 63.16 78 GLN A CA 1
ATOM 651 C C . GLN A 1 78 ? -20.068 0.413 17.066 1.00 63.16 78 GLN A C 1
ATOM 653 O O . GLN A 1 78 ? -19.394 -0.559 17.429 1.00 63.16 78 GLN A O 1
ATOM 658 N N . PRO A 1 79 ? -20.415 1.452 17.857 1.00 66.50 79 PRO A N 1
ATOM 659 C CA . PRO A 1 79 ? -20.091 1.463 19.272 1.00 66.50 79 PRO A CA 1
ATOM 660 C C . PRO A 1 79 ? -20.516 0.097 19.745 1.00 66.50 79 PRO A C 1
ATOM 662 O O . PRO A 1 79 ? -21.674 -0.265 19.491 1.00 66.50 79 PRO A O 1
ATOM 665 N N . GLU A 1 80 ? -19.5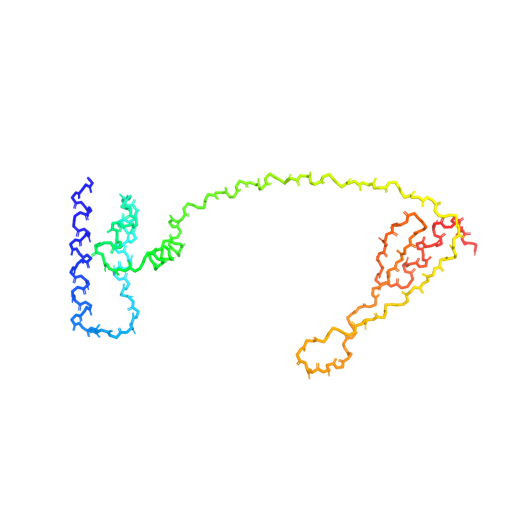45 -0.707 20.206 1.00 64.56 80 GLU A N 1
ATOM 666 C CA . GLU A 1 80 ? -19.824 -2.090 20.552 1.00 64.56 80 GLU A CA 1
ATOM 667 C C . GLU A 1 80 ? -21.083 -2.006 21.382 1.00 64.56 80 GLU A C 1
ATOM 669 O O . GLU A 1 80 ? -21.142 -1.207 22.324 1.00 64.56 80 GLU A O 1
ATOM 674 N N . LYS A 1 81 ? -22.152 -2.665 20.921 1.00 62.47 81 LYS A N 1
ATOM 675 C CA . LYS A 1 81 ? -23.374 -2.744 21.702 1.00 62.47 81 LYS A CA 1
ATOM 676 C C . LYS A 1 81 ? -22.894 -3.409 22.971 1.00 62.47 81 LYS A C 1
ATOM 678 O O . LYS A 1 81 ? -22.708 -4.620 22.958 1.00 62.47 81 LYS A O 1
ATOM 683 N N . PHE A 1 82 ? -22.570 -2.606 23.986 1.00 66.12 82 PHE A N 1
ATOM 684 C CA . PHE A 1 82 ? -22.028 -3.071 25.240 1.00 66.12 82 PHE A CA 1
ATOM 685 C C . PHE A 1 82 ? -23.062 -4.072 25.701 1.00 66.12 82 PHE A C 1
ATOM 687 O O . PHE A 1 82 ? -24.180 -3.697 26.071 1.00 66.12 82 PHE A O 1
ATOM 694 N N . HIS A 1 83 ? -22.738 -5.354 25.564 1.00 63.56 83 HIS A N 1
ATOM 695 C CA . HIS A 1 83 ? -23.553 -6.398 26.123 1.00 63.56 83 HIS A CA 1
ATOM 696 C C . HIS A 1 83 ? -23.445 -6.134 27.613 1.00 63.56 83 HIS A C 1
ATOM 698 O O . HIS A 1 83 ? -22.413 -6.407 28.221 1.00 63.56 83 HIS A O 1
ATOM 704 N N . ARG A 1 84 ? -24.468 -5.476 28.173 1.00 60.00 84 ARG A N 1
ATOM 705 C CA . ARG A 1 84 ? -24.637 -5.347 29.613 1.00 60.00 84 ARG A CA 1
ATOM 706 C C . ARG A 1 84 ? -24.658 -6.776 30.122 1.00 60.00 84 ARG A C 1
ATOM 708 O O . ARG A 1 84 ? -25.690 -7.437 30.049 1.00 60.00 84 ARG A O 1
ATOM 715 N N . LEU A 1 85 ? -23.504 -7.269 30.559 1.00 68.25 85 LEU A N 1
ATOM 716 C CA . LEU A 1 85 ? -23.432 -8.490 31.330 1.00 68.25 85 LEU A CA 1
ATOM 717 C C . LEU A 1 85 ? -24.284 -8.197 32.562 1.00 68.25 85 LEU A C 1
ATOM 719 O O . LEU A 1 85 ? -23.974 -7.239 33.278 1.00 68.25 85 LEU A O 1
ATOM 723 N N . PRO A 1 86 ? -25.401 -8.910 32.775 1.00 65.06 86 PRO A N 1
ATOM 724 C CA . PRO A 1 86 ? -26.166 -8.723 33.987 1.00 65.06 86 PRO A CA 1
ATOM 725 C C . PRO A 1 86 ? -25.244 -9.124 35.133 1.00 65.06 86 PRO A C 1
ATOM 727 O O . PRO A 1 86 ? -24.980 -10.306 35.351 1.00 65.06 86 PRO A O 1
ATOM 730 N N . VAL A 1 87 ? -24.709 -8.130 35.840 1.00 68.62 87 VAL A N 1
ATOM 731 C CA . VAL A 1 87 ? -24.031 -8.361 37.107 1.00 68.62 87 VAL A CA 1
ATOM 732 C C . VAL A 1 87 ? -25.118 -8.890 38.027 1.00 68.62 87 VAL A C 1
ATOM 734 O O . VAL A 1 87 ? -25.977 -8.141 38.494 1.00 68.62 87 VAL A O 1
ATOM 737 N N . ARG A 1 88 ? -25.143 -10.210 38.227 1.00 63.28 88 ARG A N 1
ATOM 738 C CA . ARG A 1 88 ? -25.904 -10.805 39.318 1.00 63.28 88 ARG A CA 1
ATOM 739 C C . ARG A 1 88 ? -25.259 -10.288 40.592 1.00 63.28 88 ARG A C 1
ATOM 741 O O . ARG A 1 88 ? -24.227 -10.791 41.021 1.00 63.28 88 ARG A O 1
ATOM 748 N N . VAL A 1 89 ? -25.859 -9.251 41.162 1.00 61.00 89 VAL A N 1
ATOM 749 C CA . VAL A 1 89 ? -25.591 -8.856 42.537 1.00 61.00 89 VAL A CA 1
ATOM 750 C C . VAL A 1 89 ? -26.156 -9.984 43.388 1.00 61.00 89 VAL A C 1
ATOM 752 O O . VAL A 1 89 ? -27.354 -10.033 43.675 1.00 61.00 89 VAL A O 1
ATOM 755 N N . GLU A 1 90 ? -25.317 -10.967 43.700 1.00 58.59 90 GLU A N 1
ATOM 756 C CA . GLU A 1 90 ? -25.646 -11.930 44.736 1.00 58.59 90 GLU A CA 1
ATOM 757 C C . GLU A 1 90 ? -25.855 -11.127 46.016 1.00 58.59 90 GLU A C 1
ATOM 759 O O . GLU A 1 90 ? -24.957 -10.415 46.467 1.00 58.59 90 GLU A O 1
ATOM 764 N N . LYS A 1 91 ? -27.079 -11.170 46.557 1.00 58.94 91 LYS A N 1
ATOM 765 C CA . LYS A 1 91 ? -27.401 -10.506 47.821 1.00 58.94 91 LYS A CA 1
ATOM 766 C C . LYS A 1 91 ? -26.354 -10.951 48.845 1.00 58.94 91 LYS A C 1
ATOM 768 O O . LYS A 1 91 ? -26.247 -12.163 49.067 1.00 58.94 91 LYS A O 1
ATOM 773 N N . PRO A 1 92 ? -25.589 -10.030 49.458 1.00 51.94 92 PRO A N 1
ATOM 774 C CA . PRO A 1 92 ? -24.608 -10.417 50.452 1.00 51.94 92 PRO A CA 1
ATOM 775 C C . PRO A 1 92 ? -25.346 -11.166 51.561 1.00 51.94 92 PRO A C 1
ATOM 777 O O . PRO A 1 92 ? -26.244 -10.631 52.212 1.00 51.94 92 PRO A O 1
ATOM 780 N N . ARG A 1 93 ? -25.012 -12.449 51.746 1.00 56.00 93 ARG A N 1
ATOM 781 C CA . ARG A 1 93 ? -25.422 -13.190 52.940 1.00 56.00 93 ARG A CA 1
ATOM 782 C C . ARG A 1 93 ? -24.803 -12.452 54.117 1.00 56.00 93 ARG A C 1
ATOM 784 O O . ARG A 1 93 ? -23.588 -12.507 54.286 1.00 56.00 93 ARG A O 1
ATOM 791 N N . ALA A 1 94 ? -25.635 -11.765 54.895 1.00 52.12 94 ALA A N 1
ATOM 792 C CA . ALA A 1 94 ? -25.239 -11.096 56.124 1.00 52.12 94 ALA A CA 1
ATOM 793 C C . ALA A 1 94 ? -24.524 -12.102 57.040 1.00 52.12 94 ALA A C 1
ATOM 795 O O . ALA A 1 94 ? -25.156 -12.911 57.723 1.00 52.12 94 ALA A O 1
ATOM 796 N N . LYS A 1 95 ? -23.188 -12.095 57.023 1.00 53.81 95 LYS A N 1
ATOM 797 C CA . LYS A 1 95 ? -22.393 -12.795 58.025 1.00 53.81 95 LYS A CA 1
ATOM 798 C C . LYS A 1 95 ? -22.388 -11.903 59.259 1.00 53.81 95 LYS A C 1
ATOM 800 O O . LYS A 1 95 ? -21.891 -10.782 59.219 1.00 53.81 95 LYS A O 1
ATOM 805 N N . LYS A 1 96 ? -23.008 -12.395 60.332 1.00 50.75 96 LYS A N 1
ATOM 806 C CA . LYS A 1 96 ? -23.029 -11.743 61.644 1.00 50.75 96 LYS A CA 1
ATOM 807 C C . LYS A 1 96 ? -21.595 -11.408 62.083 1.00 50.75 96 LYS A C 1
ATOM 809 O O . LYS A 1 96 ? -20.748 -12.294 62.096 1.00 50.75 96 LYS A O 1
ATOM 814 N N . GLY A 1 97 ? -21.394 -10.130 62.410 1.00 51.12 97 GLY A N 1
ATOM 815 C CA . GLY A 1 97 ? -20.279 -9.500 63.128 1.00 51.12 97 GLY A CA 1
ATOM 816 C C . GLY A 1 97 ? -18.987 -10.297 63.303 1.00 51.12 97 GLY A C 1
ATOM 817 O O . GLY A 1 97 ? -18.858 -11.061 64.254 1.00 51.12 97 GLY A O 1
ATOM 818 N N . GLY A 1 98 ? -18.004 -10.023 62.446 1.00 55.03 98 GLY A N 1
ATOM 819 C CA . GLY A 1 98 ? -16.589 -10.280 62.722 1.00 55.03 98 GLY A CA 1
ATOM 820 C C . GLY A 1 98 ? -15.833 -8.952 62.886 1.00 55.03 98 GLY A C 1
ATOM 821 O O . GLY A 1 98 ? -16.241 -7.957 62.280 1.00 55.03 98 GLY A O 1
ATOM 822 N N . PRO A 1 99 ? -14.766 -8.896 63.704 1.00 54.28 99 PRO A N 1
ATOM 823 C CA . PRO A 1 99 ? -13.991 -7.676 63.920 1.00 54.28 99 PRO A CA 1
ATOM 824 C C . PRO A 1 99 ? -13.312 -7.188 62.629 1.00 54.28 99 PRO A C 1
ATOM 826 O O . PRO A 1 99 ? -12.813 -7.978 61.826 1.00 54.28 99 PRO A O 1
ATOM 829 N N . LEU A 1 100 ? -13.284 -5.862 62.449 1.00 46.59 100 LEU A N 1
ATOM 830 C CA . LEU A 1 100 ? -12.557 -5.178 61.375 1.00 46.59 100 LEU A CA 1
ATOM 831 C C . LEU A 1 100 ? -11.082 -5.593 61.420 1.00 46.59 100 LEU A C 1
ATOM 833 O O . LEU A 1 100 ? -10.387 -5.314 62.393 1.00 46.59 100 LEU A O 1
ATOM 837 N N . THR A 1 101 ? -10.610 -6.269 60.374 1.00 44.84 101 THR A N 1
ATOM 838 C CA . THR A 1 101 ? -9.206 -6.675 60.255 1.00 44.84 101 THR A CA 1
ATOM 839 C C . THR A 1 101 ? -8.524 -5.756 59.248 1.00 44.84 101 THR A C 1
ATOM 841 O O . THR A 1 101 ? -8.874 -5.758 58.069 1.00 44.84 101 THR A O 1
ATOM 844 N N . VAL A 1 102 ? -7.565 -4.952 59.707 1.00 44.03 102 VAL A N 1
ATOM 845 C CA . VAL A 1 102 ? -6.674 -4.195 58.820 1.00 44.03 102 VAL A CA 1
ATOM 846 C C . VAL A 1 102 ? -5.638 -5.181 58.295 1.00 44.03 102 VAL A C 1
ATOM 848 O O . VAL A 1 102 ? -4.802 -5.660 59.056 1.00 44.03 102 VAL A O 1
ATOM 851 N N . ILE A 1 103 ? -5.720 -5.529 57.012 1.00 49.25 103 ILE A N 1
ATOM 852 C CA . ILE A 1 103 ? -4.711 -6.369 56.362 1.00 49.25 103 ILE A CA 1
ATOM 853 C C . ILE A 1 103 ? -3.692 -5.420 55.7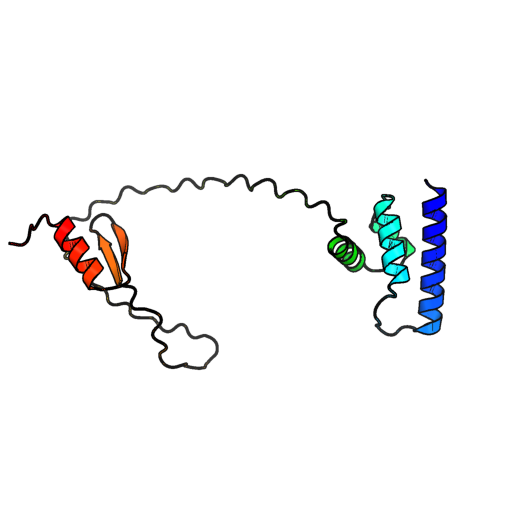21 1.00 49.25 103 ILE A C 1
ATOM 855 O O . ILE A 1 103 ? -4.033 -4.771 54.729 1.00 49.25 103 ILE A O 1
ATOM 859 N N . PRO A 1 104 ? -2.462 -5.297 56.254 1.00 44.38 104 PRO A N 1
ATOM 860 C CA . PRO A 1 104 ? -1.413 -4.574 55.551 1.00 44.38 104 PRO A CA 1
ATOM 861 C C . PRO A 1 104 ? -1.124 -5.281 54.214 1.00 44.38 104 PRO A C 1
ATOM 863 O O . PRO A 1 104 ? -1.116 -6.519 54.168 1.00 44.38 104 PRO A O 1
ATOM 866 N N . PRO A 1 105 ? -0.903 -4.542 53.111 1.00 48.34 105 PRO A N 1
ATOM 867 C CA . PRO A 1 105 ? -0.648 -5.150 51.814 1.00 48.34 105 PRO A CA 1
ATOM 868 C C . PRO A 1 105 ? 0.663 -5.937 51.871 1.00 48.34 105 PRO A C 1
ATOM 870 O O . PRO A 1 105 ? 1.753 -5.377 51.833 1.00 48.34 105 PRO A O 1
ATOM 873 N N . THR A 1 106 ? 0.565 -7.264 51.949 1.00 42.81 106 THR A N 1
ATOM 874 C CA . THR A 1 106 ? 1.716 -8.131 51.700 1.00 42.81 106 THR A CA 1
ATOM 875 C C . THR A 1 106 ? 1.808 -8.300 50.192 1.00 42.81 106 THR A C 1
ATOM 877 O O . THR A 1 106 ? 1.052 -9.069 49.594 1.00 42.81 106 THR A O 1
ATOM 880 N N . VAL A 1 107 ? 2.691 -7.528 49.558 1.00 48.19 107 VAL A N 1
ATOM 881 C CA . VAL A 1 107 ? 2.978 -7.665 48.129 1.00 48.19 107 VAL A CA 1
ATOM 882 C C . VAL A 1 107 ? 3.653 -9.018 47.936 1.00 48.19 107 VAL A C 1
ATOM 884 O O . VAL A 1 107 ? 4.835 -9.201 48.217 1.00 48.19 107 VAL A O 1
ATOM 887 N N . ARG A 1 108 ? 2.877 -10.009 47.495 1.00 40.12 108 ARG A N 1
ATOM 888 C CA . ARG A 1 108 ? 3.416 -11.306 47.094 1.00 40.12 108 ARG A CA 1
ATOM 889 C C . ARG A 1 108 ? 4.223 -11.060 45.821 1.00 40.12 108 ARG A C 1
ATOM 891 O O . ARG A 1 108 ? 3.643 -10.786 44.773 1.00 40.12 108 ARG A O 1
ATOM 898 N N . GLY A 1 109 ? 5.548 -11.075 45.963 1.00 40.88 109 GLY A N 1
ATOM 899 C CA . GLY A 1 109 ? 6.506 -10.741 44.914 1.00 40.88 109 GLY A CA 1
ATOM 900 C C . GLY A 1 109 ? 6.152 -11.403 43.586 1.00 40.88 109 GLY A C 1
ATOM 901 O O . GLY A 1 109 ? 6.116 -12.627 43.468 1.00 40.88 109 GLY A O 1
ATOM 902 N N . MET A 1 110 ? 5.870 -10.574 42.587 1.00 39.69 110 MET A N 1
ATOM 903 C CA . MET A 1 110 ? 5.603 -11.010 41.228 1.00 39.69 110 MET A CA 1
ATOM 904 C C . MET A 1 110 ? 6.955 -11.254 40.552 1.00 39.69 110 MET A C 1
ATOM 906 O O . MET A 1 110 ? 7.688 -10.320 40.236 1.00 39.69 110 MET A O 1
ATOM 910 N N . THR A 1 111 ? 7.334 -12.521 40.390 1.00 39.41 111 THR A N 1
ATOM 911 C CA . THR A 1 111 ? 8.606 -12.892 39.761 1.00 39.41 111 THR A CA 1
ATOM 912 C C . THR A 1 111 ? 8.489 -12.741 38.246 1.00 39.41 111 THR A C 1
ATOM 914 O O . THR A 1 111 ? 7.910 -13.587 37.569 1.00 39.41 111 THR A O 1
ATOM 917 N N . VAL A 1 112 ? 9.065 -11.677 37.687 1.00 45.97 112 VAL A N 1
ATOM 918 C CA . VAL A 1 112 ? 9.270 -11.555 36.239 1.00 45.97 112 VAL A CA 1
ATOM 919 C C . VAL A 1 112 ? 10.752 -11.778 35.950 1.00 45.97 112 VAL A C 1
ATOM 921 O O . VAL A 1 112 ? 11.596 -10.948 36.265 1.00 45.97 112 VAL A O 1
ATOM 924 N N . ARG A 1 113 ? 11.063 -12.934 35.348 1.00 44.91 113 ARG A N 1
ATOM 925 C CA . ARG A 1 113 ? 12.369 -13.283 34.751 1.00 44.91 113 ARG A CA 1
ATOM 926 C C . ARG A 1 113 ? 13.598 -13.109 35.662 1.00 44.91 113 ARG A C 1
ATOM 928 O O . ARG A 1 113 ? 14.546 -12.417 35.306 1.00 44.91 113 ARG A O 1
ATOM 935 N N . GLY A 1 114 ? 13.618 -13.810 36.795 1.00 46.34 114 GLY A N 1
ATOM 936 C CA . GLY A 1 114 ? 14.870 -14.199 37.466 1.00 46.34 114 GLY A CA 1
ATOM 937 C C . GLY A 1 114 ? 15.766 -13.073 37.999 1.00 46.34 114 GLY A C 1
ATOM 938 O O . GLY A 1 114 ? 16.919 -13.336 38.321 1.00 46.34 114 GLY A O 1
ATOM 939 N N . LYS A 1 115 ? 15.268 -11.838 38.114 1.00 39.50 115 LYS A N 1
ATOM 940 C CA . LYS A 1 115 ? 15.961 -10.751 38.812 1.00 39.50 115 LYS A CA 1
ATOM 941 C C . LYS A 1 115 ? 15.062 -10.197 39.906 1.00 39.50 115 LYS A C 1
ATOM 943 O O . LYS A 1 115 ? 14.039 -9.580 39.625 1.00 39.50 115 LYS A O 1
ATOM 948 N N . THR A 1 116 ? 15.460 -10.432 41.149 1.00 37.34 116 THR A N 1
ATOM 949 C CA . THR A 1 116 ? 14.886 -9.810 42.341 1.00 37.34 116 THR A CA 1
ATOM 950 C C . THR A 1 116 ? 15.336 -8.352 42.349 1.00 37.34 116 THR A C 1
ATOM 952 O O . THR A 1 116 ? 16.470 -8.049 42.709 1.00 37.34 116 THR A O 1
ATOM 955 N N . VAL A 1 117 ? 14.488 -7.452 41.853 1.00 40.38 117 VAL A N 1
ATOM 956 C CA . VAL A 1 117 ? 14.718 -6.009 41.970 1.00 40.38 117 VAL A CA 1
ATOM 957 C C . VAL A 1 117 ? 14.150 -5.586 43.316 1.00 40.38 117 VAL A C 1
ATOM 959 O O . VAL A 1 117 ? 12.962 -5.773 43.571 1.00 40.38 117 VAL A O 1
ATOM 962 N N . GLY A 1 118 ? 15.038 -5.102 44.183 1.00 37.56 118 GLY A N 1
ATOM 963 C CA . GLY A 1 118 ? 14.703 -4.597 45.504 1.00 37.56 118 GLY A CA 1
ATOM 964 C C . GLY A 1 118 ? 13.713 -3.438 45.442 1.00 37.56 118 GLY A C 1
ATOM 965 O O . GLY A 1 118 ? 13.780 -2.587 44.555 1.00 37.56 118 GLY A O 1
ATOM 966 N N . ASP A 1 119 ? 12.794 -3.488 46.400 1.00 42.66 119 ASP A N 1
ATOM 967 C CA . ASP A 1 119 ? 11.927 -2.442 46.928 1.00 42.66 119 ASP A CA 1
ATOM 968 C C . ASP A 1 119 ? 12.013 -1.081 46.234 1.00 42.66 119 ASP A C 1
ATOM 970 O O . ASP A 1 119 ? 12.832 -0.222 46.552 1.00 42.66 119 ASP A O 1
ATOM 974 N N . THR A 1 120 ? 11.072 -0.851 45.321 1.00 40.50 120 THR A N 1
ATOM 975 C CA . THR A 1 120 ? 10.595 0.502 45.044 1.00 40.50 120 THR A CA 1
ATOM 976 C C . THR A 1 120 ? 9.163 0.575 45.553 1.00 40.50 120 THR A C 1
ATOM 978 O O . THR A 1 120 ? 8.250 -0.027 44.988 1.00 40.50 120 THR A O 1
ATOM 981 N N . SER A 1 121 ? 8.995 1.258 46.680 1.00 42.75 121 SER A N 1
ATOM 982 C CA . SER A 1 121 ? 7.737 1.552 47.356 1.00 42.75 121 SER A CA 1
ATOM 983 C C . SER A 1 121 ? 6.822 2.387 46.456 1.00 42.75 121 SER A C 1
ATOM 985 O O . SER A 1 121 ? 6.818 3.616 46.480 1.00 42.75 121 SER A O 1
ATOM 987 N N . VAL A 1 122 ? 6.020 1.706 45.638 1.00 45.00 122 VAL A N 1
ATOM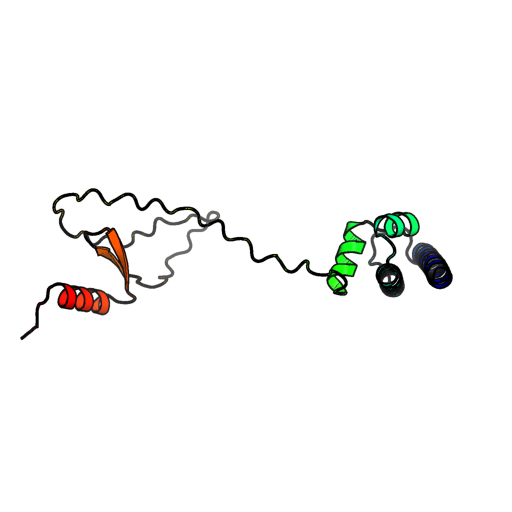 988 C CA . VAL A 1 122 ? 4.927 2.328 44.888 1.00 45.00 122 VAL A CA 1
ATOM 989 C C . VAL A 1 122 ? 3.753 2.519 45.845 1.00 45.00 122 VAL A C 1
ATOM 991 O O . VAL A 1 122 ? 2.963 1.605 46.025 1.00 45.00 122 VAL A O 1
ATOM 994 N N . GLY A 1 123 ? 3.696 3.706 46.459 1.00 51.28 123 GLY A N 1
ATOM 995 C CA . GLY A 1 123 ? 2.517 4.334 47.070 1.00 51.28 123 GLY A CA 1
ATOM 996 C C . GLY A 1 123 ? 1.795 3.534 48.160 1.00 51.28 123 GLY A C 1
ATOM 997 O O . GLY A 1 123 ? 1.163 2.522 47.884 1.00 51.28 123 GLY A O 1
ATOM 998 N N . ASN A 1 124 ? 1.795 4.040 49.397 1.00 61.31 124 ASN A N 1
ATOM 999 C CA . ASN A 1 124 ? 1.001 3.496 50.506 1.00 61.31 124 ASN A CA 1
ATOM 1000 C C . ASN A 1 124 ? -0.511 3.681 50.255 1.00 61.31 124 ASN A C 1
ATOM 1002 O O . ASN A 1 124 ? -1.149 4.540 50.856 1.00 61.31 124 ASN A O 1
ATOM 1006 N N . LEU A 1 125 ? -1.088 2.888 49.352 1.00 66.62 125 LEU A N 1
ATOM 1007 C CA . LEU A 1 125 ? -2.526 2.821 49.142 1.00 66.62 125 LEU A CA 1
ATOM 1008 C C . LEU A 1 125 ? -3.136 1.976 50.261 1.00 66.62 125 LEU A C 1
ATOM 1010 O O . LEU A 1 125 ? -2.880 0.774 50.369 1.00 66.62 125 LEU A O 1
ATOM 1014 N N . ILE A 1 126 ? -3.944 2.609 51.102 1.00 73.19 126 ILE A N 1
ATOM 1015 C CA . ILE A 1 126 ? -4.632 1.944 52.204 1.00 73.19 126 ILE A CA 1
ATOM 1016 C C . ILE A 1 126 ? -6.005 1.520 51.709 1.00 73.19 126 ILE A C 1
ATOM 1018 O O . ILE A 1 126 ? -6.807 2.342 51.274 1.00 73.19 126 ILE A O 1
ATOM 1022 N N . VAL A 1 127 ? -6.283 0.223 51.788 1.00 77.75 127 VAL A N 1
ATOM 1023 C CA . VAL A 1 127 ? -7.555 -0.354 51.358 1.00 77.75 127 VAL A CA 1
ATOM 1024 C C . VAL A 1 127 ? -8.376 -0.719 52.589 1.00 77.75 127 VAL A C 1
ATOM 1026 O O . VAL A 1 127 ? -7.973 -1.572 53.377 1.00 77.75 127 VAL A O 1
ATOM 1029 N N . MET A 1 128 ? -9.554 -0.117 52.730 1.00 75.75 128 MET A N 1
ATOM 1030 C CA . MET A 1 128 ? -10.510 -0.432 53.787 1.00 75.75 128 MET A CA 1
ATOM 1031 C C . MET A 1 128 ? -11.699 -1.201 53.212 1.00 75.75 128 MET A C 1
ATOM 1033 O O . MET A 1 128 ? -12.275 -0.803 52.202 1.00 75.75 128 MET A O 1
ATOM 1037 N N . THR A 1 129 ? -12.084 -2.301 53.862 1.00 72.69 129 THR A N 1
ATOM 1038 C CA . THR A 1 129 ? -13.285 -3.067 53.497 1.00 72.69 129 THR A CA 1
ATOM 1039 C C . THR A 1 129 ? -14.335 -2.900 54.588 1.00 72.69 129 THR A C 1
ATOM 1041 O O . THR A 1 129 ? -14.085 -3.218 55.749 1.00 72.69 129 THR A O 1
ATOM 1044 N N . THR A 1 130 ? -15.499 -2.370 54.224 1.00 75.56 130 THR A N 1
ATOM 1045 C CA . THR A 1 130 ? -16.633 -2.196 55.145 1.00 75.56 130 THR A CA 1
ATOM 1046 C C . THR A 1 130 ? -17.334 -3.537 55.420 1.00 75.56 130 THR A C 1
ATOM 1048 O O . THR A 1 130 ? -17.219 -4.458 54.606 1.00 75.56 130 THR A O 1
ATOM 1051 N N . PRO A 1 131 ? -18.107 -3.673 56.517 1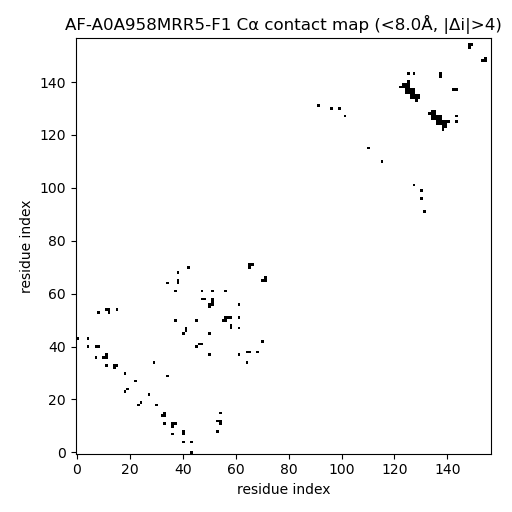.00 61.31 131 PRO A N 1
ATOM 1052 C CA . PRO A 1 131 ? -18.885 -4.887 56.799 1.00 61.31 131 PRO A CA 1
ATOM 1053 C C . PRO A 1 131 ? -19.884 -5.258 55.693 1.00 61.31 131 PRO A C 1
ATOM 1055 O O . PRO A 1 131 ? -20.228 -6.426 55.535 1.00 61.31 131 PRO A O 1
ATOM 1058 N N . GLU A 1 132 ? -20.327 -4.271 54.912 1.00 61.72 132 GLU A N 1
ATOM 1059 C CA . GLU A 1 132 ? -21.238 -4.456 53.778 1.00 61.72 132 GLU A CA 1
ATOM 1060 C C . GLU A 1 132 ? -20.518 -4.888 52.488 1.00 61.72 132 GLU A C 1
ATOM 1062 O O . GLU A 1 132 ? -21.157 -5.163 51.477 1.00 61.72 132 GLU A O 1
ATOM 1067 N N . GLY A 1 133 ? -19.185 -4.994 52.521 1.00 69.69 133 GLY A N 1
ATOM 1068 C CA . GLY A 1 133 ? -18.369 -5.460 51.401 1.00 69.69 133 GLY A CA 1
ATOM 1069 C C . GLY A 1 133 ? -17.895 -4.359 50.453 1.00 69.69 133 GLY A C 1
ATOM 1070 O O . GLY A 1 133 ? -17.250 -4.667 49.452 1.00 69.69 133 GLY A O 1
ATOM 1071 N N . PHE A 1 134 ? -18.152 -3.081 50.752 1.00 68.25 134 PHE A N 1
ATOM 1072 C CA . PHE A 1 134 ? -17.578 -1.981 49.974 1.00 68.25 134 PHE A CA 1
ATOM 1073 C C . PHE A 1 134 ? -16.084 -1.853 50.236 1.00 68.25 134 PHE A C 1
ATOM 1075 O O . PHE A 1 134 ? -15.648 -1.887 51.391 1.00 68.25 134 PHE A O 1
ATOM 1082 N N . ARG A 1 135 ? -15.328 -1.657 49.155 1.00 75.75 135 ARG A N 1
ATOM 1083 C CA . ARG A 1 135 ? -13.884 -1.451 49.168 1.00 75.75 135 ARG A CA 1
ATOM 1084 C C . ARG A 1 135 ? -13.589 0.021 48.906 1.00 75.75 135 ARG A C 1
ATOM 1086 O O . ARG A 1 135 ? -14.025 0.562 47.895 1.00 75.75 135 ARG A O 1
ATOM 1093 N N . LEU A 1 136 ? -12.876 0.648 49.831 1.00 81.56 136 LEU A N 1
ATOM 1094 C CA . LEU A 1 136 ? -12.495 2.054 49.788 1.00 81.56 136 LEU A CA 1
ATOM 1095 C C . LEU A 1 136 ? -10.974 2.148 49.765 1.00 81.56 136 LEU A C 1
ATOM 1097 O O . LEU A 1 136 ? -10.298 1.409 50.481 1.00 81.56 136 LEU A O 1
ATOM 1101 N N . GLU A 1 137 ? -10.448 3.039 48.937 1.00 85.94 137 GLU A N 1
ATOM 1102 C CA . GLU A 1 137 ? -9.013 3.235 48.751 1.00 85.94 137 GLU A CA 1
ATOM 1103 C C . GLU A 1 137 ? -8.641 4.646 49.204 1.00 85.94 137 GLU A C 1
ATOM 1105 O O . GLU A 1 137 ? -9.286 5.618 48.814 1.00 85.94 137 GLU A O 1
ATOM 1110 N N . PHE A 1 138 ? -7.613 4.750 50.041 1.00 81.75 138 PHE A N 1
ATOM 1111 C CA . PHE A 1 138 ? -7.144 6.004 50.617 1.00 81.75 138 PHE A CA 1
ATOM 1112 C C . PHE A 1 138 ? -5.667 6.200 50.309 1.00 81.75 138 PHE A C 1
ATOM 1114 O O . PHE A 1 138 ? -4.876 5.254 50.356 1.00 81.75 138 PHE A O 1
ATOM 1121 N N . SER A 1 139 ? -5.288 7.445 50.027 1.00 84.00 139 SER A N 1
ATOM 1122 C CA . SER A 1 139 ? -3.890 7.813 49.790 1.00 84.00 139 SER A CA 1
ATOM 1123 C C . SER A 1 139 ? -3.082 7.967 51.081 1.00 84.00 139 SER A C 1
ATOM 1125 O O . SER A 1 139 ? -1.856 7.973 51.030 1.00 84.00 139 SER A O 1
ATOM 1127 N N . SER A 1 140 ? -3.747 8.129 52.231 1.00 84.00 140 SER A N 1
ATOM 1128 C CA . SER A 1 140 ? -3.104 8.279 53.540 1.00 84.00 140 SER A CA 1
ATOM 1129 C C . SER A 1 140 ? -3.941 7.680 54.673 1.00 84.00 140 SER A C 1
ATOM 1131 O O . SER A 1 140 ? -5.154 7.492 54.548 1.00 84.00 140 SER A O 1
ATOM 1133 N N . LEU A 1 141 ? -3.279 7.379 55.796 1.00 79.94 141 LEU A N 1
ATOM 1134 C CA . LEU A 1 141 ? -3.924 6.833 56.995 1.00 79.94 141 LEU A CA 1
ATOM 1135 C C . LEU A 1 141 ? -4.901 7.843 57.606 1.00 79.94 141 LEU A C 1
ATOM 1137 O O . LEU A 1 141 ? -5.995 7.459 58.008 1.00 79.94 141 LEU A O 1
ATOM 1141 N N . ASP A 1 142 ? -4.541 9.126 57.604 1.00 83.38 142 ASP A N 1
ATOM 1142 C CA . ASP A 1 142 ? -5.351 10.191 58.200 1.00 83.38 142 ASP A CA 1
ATOM 1143 C C . ASP A 1 142 ? -6.725 10.305 57.530 1.00 83.38 142 ASP A C 1
ATOM 1145 O O . ASP A 1 142 ? -7.737 10.408 58.219 1.00 83.38 142 ASP A O 1
ATOM 1149 N N . GLN A 1 143 ? -6.789 10.168 56.198 1.00 85.69 143 GLN A N 1
ATOM 1150 C CA . GLN A 1 143 ? -8.060 10.158 55.463 1.00 85.69 143 GLN A CA 1
ATOM 1151 C C . GLN A 1 143 ? -8.934 8.958 55.836 1.00 85.69 143 GLN A C 1
ATOM 1153 O O . GLN A 1 143 ? -10.150 9.092 55.988 1.00 85.69 143 GLN A O 1
ATOM 1158 N N . ALA A 1 144 ? -8.325 7.780 55.994 1.00 84.00 144 ALA A N 1
ATOM 1159 C CA . ALA A 1 144 ? -9.048 6.580 56.395 1.00 84.00 144 ALA A CA 1
ATOM 1160 C C . ALA A 1 144 ? -9.596 6.711 57.829 1.00 84.00 144 ALA A C 1
ATOM 1162 O O . ALA A 1 144 ? -10.730 6.313 58.101 1.00 84.00 144 ALA A O 1
ATOM 1163 N N . VAL A 1 145 ? -8.818 7.306 58.741 1.00 84.25 145 VAL A N 1
ATOM 1164 C CA . VAL A 1 145 ? -9.222 7.549 60.134 1.00 84.25 145 VAL A CA 1
ATOM 1165 C C . VAL A 1 145 ? -10.334 8.595 60.215 1.00 84.25 145 VAL A C 1
ATOM 1167 O O . VAL A 1 145 ? -11.339 8.341 60.879 1.00 84.25 145 VAL A O 1
ATOM 1170 N N . GLU A 1 146 ? -10.216 9.719 59.504 1.00 86.75 146 GLU A N 1
ATOM 1171 C CA . GLU A 1 146 ? -11.258 10.753 59.446 1.00 86.75 146 GLU A CA 1
ATOM 1172 C C . GLU A 1 146 ? -12.573 10.178 58.897 1.00 86.75 146 GLU A C 1
ATOM 1174 O O . GLU A 1 146 ? -13.652 10.408 59.451 1.00 86.75 146 GLU A O 1
ATOM 1179 N N . PHE A 1 147 ? -12.491 9.358 57.843 1.00 85.69 147 PHE A N 1
ATOM 1180 C CA . PHE A 1 147 ? -13.651 8.667 57.290 1.00 85.69 147 PHE A CA 1
ATOM 1181 C C . PHE A 1 147 ? -14.297 7.728 58.321 1.00 85.69 147 PHE A C 1
ATOM 1183 O O . PHE A 1 147 ? -15.520 7.728 58.477 1.00 85.69 147 PHE A O 1
ATOM 1190 N N . MET A 1 148 ? -13.501 6.966 59.081 1.00 82.50 148 MET A N 1
ATOM 1191 C CA . MET A 1 148 ? -14.026 6.113 60.152 1.00 82.50 148 MET A CA 1
ATOM 1192 C C . MET A 1 148 ? -14.658 6.908 61.302 1.00 82.50 148 MET A C 1
ATOM 1194 O O . MET A 1 148 ? -15.669 6.466 61.851 1.00 82.50 148 MET A O 1
ATOM 1198 N N . GLN A 1 149 ? -14.105 8.069 61.663 1.00 83.19 149 GLN A N 1
ATOM 1199 C CA . GLN A 1 149 ? -14.673 8.945 62.694 1.00 83.19 149 GLN A CA 1
ATOM 1200 C C . GLN A 1 149 ? -16.028 9.515 62.258 1.00 83.19 149 GLN A C 1
ATOM 1202 O O . GLN A 1 149 ? -16.999 9.405 63.011 1.00 83.19 149 GLN A O 1
ATOM 1207 N N . LYS A 1 150 ? -16.131 10.006 61.012 1.00 82.38 150 LYS A N 1
ATOM 1208 C CA . LYS A 1 150 ? -17.401 10.467 60.422 1.00 82.38 150 LYS A CA 1
ATOM 1209 C C . LYS A 1 150 ? -18.452 9.359 60.389 1.00 82.38 150 LYS A C 1
ATOM 1211 O O . LYS A 1 150 ? -19.592 9.586 60.780 1.00 82.38 150 LYS A O 1
ATOM 1216 N N . MET A 1 151 ? -18.066 8.146 59.989 1.00 77.62 151 MET A N 1
ATOM 1217 C CA . MET A 1 151 ? -18.976 6.993 59.929 1.00 77.62 151 MET A CA 1
ATOM 1218 C C . MET A 1 151 ? -19.457 6.517 61.305 1.00 77.62 151 MET A C 1
ATOM 1220 O O . MET A 1 151 ? -20.542 5.950 61.408 1.00 77.62 151 MET A O 1
ATOM 1224 N N . ARG A 1 152 ? -18.673 6.730 62.368 1.00 70.62 152 ARG A N 1
ATOM 1225 C CA . ARG A 1 152 ? -19.060 6.364 63.740 1.00 70.62 152 ARG A CA 1
ATOM 1226 C C . ARG A 1 152 ? -19.925 7.414 64.440 1.00 70.62 152 ARG A C 1
ATOM 1228 O O . ARG A 1 152 ? -20.328 7.170 65.572 1.00 70.62 152 ARG A O 1
ATOM 1235 N N . GLY A 1 153 ? -20.212 8.554 63.803 1.00 63.66 153 GLY A N 1
ATOM 1236 C CA . GLY A 1 153 ? -21.005 9.628 64.411 1.00 63.66 153 GLY A CA 1
ATOM 1237 C C . GLY A 1 153 ? -20.371 10.211 65.680 1.00 63.66 153 GLY A C 1
ATOM 1238 O O . GLY A 1 153 ? -21.070 10.802 66.499 1.00 63.66 153 GLY A O 1
ATOM 1239 N N . ILE A 1 154 ? -19.060 10.027 65.868 1.00 54.53 154 ILE A N 1
ATOM 1240 C CA . ILE A 1 154 ? -18.336 10.600 67.000 1.00 54.53 154 ILE A CA 1
ATOM 1241 C C . ILE A 1 154 ? -17.993 12.035 66.602 1.00 54.53 154 ILE A C 1
ATOM 1243 O O . ILE A 1 154 ? -16.971 12.286 65.969 1.00 54.53 154 ILE A O 1
ATOM 1247 N N . ASN A 1 155 ? -18.872 12.975 66.950 1.00 47.69 155 A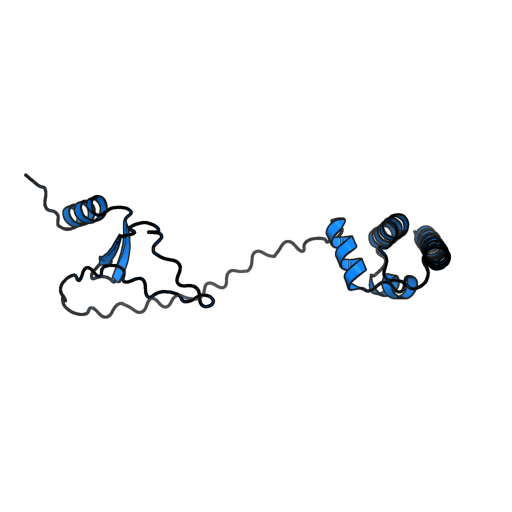SN A N 1
ATOM 1248 C CA . ASN A 1 155 ? -18.475 14.372 67.077 1.00 47.69 155 ASN A CA 1
ATOM 1249 C C . ASN A 1 155 ? -17.420 14.427 68.189 1.00 47.69 155 ASN A C 1
ATOM 1251 O O . ASN A 1 155 ? -17.748 14.230 69.359 1.00 47.69 155 ASN A O 1
ATOM 1255 N N . ALA A 1 156 ? -16.155 14.605 67.813 1.00 46.47 156 ALA A N 1
ATOM 1256 C CA . ALA A 1 156 ? -15.080 14.864 68.757 1.00 46.47 156 ALA A CA 1
ATOM 1257 C C . ALA A 1 156 ? -15.347 16.211 69.451 1.00 46.47 156 ALA A C 1
ATOM 1259 O O . ALA A 1 156 ? -15.457 17.239 68.781 1.00 46.47 156 ALA A O 1
ATOM 1260 N N . LEU A 1 157 ? -15.512 16.158 70.776 1.00 37.69 157 LEU A N 1
ATOM 1261 C CA . LEU A 1 157 ? -15.247 17.269 71.694 1.00 37.69 157 LEU A CA 1
ATOM 1262 C C . LEU A 1 157 ? -13.734 17.478 71.802 1.00 37.69 157 LEU A C 1
ATOM 1264 O O . LEU A 1 157 ? -13.016 16.449 71.799 1.00 37.69 157 LEU A O 1
#

Solvent-accessible surface area (backbone atoms only — not comparable to full-atom values): 10436 Å² total; per-residue (Å²): 115,68,66,61,50,52,53,49,54,51,52,47,52,51,54,49,52,51,47,43,72,75,64,51,92,63,96,67,85,80,58,66,70,55,55,52,51,54,51,50,42,46,73,73,65,50,57,64,70,58,51,24,72,75,66,71,48,56,64,66,59,56,49,50,54,35,52,77,68,63,67,53,78,72,72,68,72,68,73,72,78,73,73,74,71,80,76,77,76,69,76,78,76,83,73,80,85,75,82,90,76,87,73,76,87,76,79,76,80,81,85,67,86,94,58,90,75,78,88,75,87,79,66,73,68,45,73,47,71,46,99,89,67,53,77,45,80,27,82,44,69,67,61,51,51,52,51,51,37,63,74,67,69,59,79,82,127

Nearest PDB structures (foldseek):
  2rn7-assembly1_A  TM=1.822E-01  e=4.589E+00  Shigella flexneri
  8hpo-assembly1_B  TM=1.831E-01  e=7.515E+00  Saccharomyces cerevisiae S288C

pLDDT: mean 76.79, std 20.57, range [37.34, 98.25]

Secondary structure (DSSP, 8-state):
-HHHHHHHHHHHHHHHHHHHHHHTTS--PPPHHHHHHHHHHHHTT--HHHHHHHH---HHHHHHHHHHTT-S-----PPP---------PPP--------------------TT-----------EEEE-TT--EEEESSHHHHHHHHHHHTT----

Radius of gyration: 32.66 Å; Cα contacts (8 Å, |Δi|>4): 84; chains: 1; bounding box: 45×32×92 Å

Foldseek 3Di:
DVVLLVVLLVVLVVQLVVCCVVPNDDDDDDDVVNLVSLVVNVVVVDDLVVVCVSNVDDSVVNVVSCVVVVVDPPPPPPPPPPPPPPPPPPQPPQDPDDDFDQDQDPPPDDDDDDDDDDDDDDARWGWGADSNGDIDTDRDPVVVVVVVCVVVPDPDD